Protein AF-A0A7S2D330-F1 (afdb_monomer)

Radius of gyration: 24.99 Å; Cα contacts (8 Å, |Δi|>4): 73; chains: 1; bounding box: 57×28×80 Å

Mean predicted aligned error: 11.86 Å

Solvent-accessible surface area (backbone atoms only — not comparable to full-atom values): 8512 Å² total; per-residue (Å²): 108,73,66,60,54,61,71,67,55,77,55,94,60,89,83,64,70,83,56,70,67,58,54,51,51,50,52,53,50,53,46,53,52,51,50,51,53,50,51,50,50,54,52,49,53,53,49,49,52,48,49,65,72,66,54,69,85,68,83,51,91,89,60,86,75,80,75,87,75,81,69,46,81,44,86,52,89,98,48,80,45,51,49,62,42,72,64,58,53,49,49,52,52,50,52,51,55,49,51,60,53,50,70,41,52,79,36,68,34,59,52,66,78,68,43,57,52,55,78,76,65,77,53,70,95,81,76,73,66,32,48,38,60,66,75,73,106

Organism: NCBI:txid236787

Structure (mmCIF, N/CA/C/O backbone):
data_AF-A0A7S2D330-F1
#
_entry.id   AF-A0A7S2D330-F1
#
loop_
_atom_site.group_PDB
_atom_site.id
_atom_site.type_symbol
_atom_site.label_atom_id
_atom_site.label_alt_id
_atom_site.label_comp_id
_atom_site.label_asym_id
_atom_site.label_entity_id
_atom_site.label_seq_id
_atom_site.pdbx_PDB_ins_code
_atom_site.Cartn_x
_atom_site.Cartn_y
_atom_site.Cartn_z
_atom_site.occupancy
_atom_site.B_iso_or_equiv
_atom_site.auth_seq_id
_atom_site.auth_comp_id
_atom_site.auth_asym_id
_atom_site.auth_atom_id
_atom_site.pdbx_PDB_model_num
ATOM 1 N N . ASP A 1 1 ? 8.113 -5.567 -27.163 1.00 66.81 1 ASP A N 1
ATOM 2 C CA . ASP A 1 1 ? 9.089 -4.741 -26.427 1.00 66.81 1 ASP A CA 1
ATOM 3 C C . ASP A 1 1 ? 9.420 -3.539 -27.296 1.00 66.81 1 ASP A C 1
ATOM 5 O O . ASP A 1 1 ? 9.850 -3.725 -28.428 1.00 66.81 1 ASP A O 1
ATOM 9 N N . LEU A 1 2 ? 9.131 -2.335 -26.802 1.00 74.06 2 LEU A N 1
ATOM 10 C CA . LEU A 1 2 ? 9.279 -1.080 -27.541 1.00 74.06 2 LEU A CA 1
ATOM 11 C C . LEU A 1 2 ? 10.733 -0.843 -27.972 1.00 74.06 2 LEU A C 1
ATOM 13 O O . LEU A 1 2 ? 10.972 -0.381 -29.082 1.00 74.06 2 LEU A O 1
ATOM 17 N N . VAL A 1 3 ? 11.702 -1.261 -27.152 1.00 77.94 3 VAL A N 1
ATOM 18 C CA . VAL A 1 3 ? 13.128 -1.163 -27.490 1.00 77.94 3 VAL A CA 1
ATOM 19 C C . VAL A 1 3 ? 13.477 -2.077 -28.666 1.00 77.94 3 VAL A C 1
ATOM 21 O O . VAL A 1 3 ? 14.156 -1.642 -29.588 1.00 77.94 3 VAL A O 1
ATOM 24 N N . LYS A 1 4 ? 12.948 -3.308 -28.697 1.00 78.31 4 LYS A N 1
ATOM 25 C CA . LYS A 1 4 ? 13.167 -4.240 -29.820 1.00 78.31 4 LYS A CA 1
ATOM 26 C C . LYS A 1 4 ? 12.567 -3.732 -31.131 1.00 78.31 4 LYS A C 1
ATOM 28 O O . LYS A 1 4 ? 13.138 -3.960 -32.191 1.00 78.31 4 LYS A O 1
ATOM 33 N N . ILE A 1 5 ? 11.427 -3.044 -31.069 1.00 81.69 5 ILE A N 1
ATOM 34 C CA . ILE A 1 5 ? 10.793 -2.441 -32.253 1.00 81.69 5 ILE A CA 1
ATOM 35 C C . ILE A 1 5 ? 11.655 -1.290 -32.783 1.00 81.69 5 ILE A C 1
ATOM 37 O O . ILE A 1 5 ? 11.935 -1.237 -33.972 1.00 81.69 5 ILE A O 1
ATOM 41 N N . ILE A 1 6 ? 12.147 -0.422 -31.895 1.00 80.44 6 ILE A N 1
ATOM 42 C CA . ILE A 1 6 ? 13.050 0.680 -32.259 1.00 80.44 6 ILE A CA 1
ATOM 43 C C . ILE A 1 6 ? 14.365 0.150 -32.853 1.00 80.44 6 ILE A C 1
ATOM 45 O O . ILE A 1 6 ? 14.860 0.697 -33.828 1.00 80.44 6 ILE A O 1
ATOM 49 N N . GLN A 1 7 ? 14.911 -0.937 -32.303 1.00 76.75 7 GLN A N 1
ATOM 50 C CA . GLN A 1 7 ? 16.148 -1.559 -32.791 1.00 76.75 7 GLN A CA 1
ATOM 51 C C . GLN A 1 7 ? 15.987 -2.315 -34.117 1.00 76.75 7 GLN A C 1
ATOM 53 O O . GLN A 1 7 ? 16.961 -2.466 -34.847 1.00 76.75 7 GLN A O 1
ATOM 58 N N . SER A 1 8 ? 14.787 -2.820 -34.414 1.00 79.31 8 SER A N 1
ATOM 59 C CA . SER A 1 8 ? 14.496 -3.539 -35.665 1.00 79.31 8 SER A CA 1
ATOM 60 C C . SER A 1 8 ? 14.058 -2.618 -36.802 1.00 79.31 8 SER A C 1
ATOM 62 O O . SER A 1 8 ? 13.943 -3.072 -37.939 1.00 79.31 8 SER A O 1
ATOM 64 N N . TYR A 1 9 ? 13.832 -1.335 -36.518 1.00 78.50 9 TYR A N 1
ATOM 65 C CA . TYR A 1 9 ? 13.503 -0.345 -37.529 1.00 78.50 9 TYR A CA 1
ATOM 66 C C . TYR A 1 9 ? 14.760 0.064 -38.307 1.00 78.50 9 TYR A C 1
ATOM 68 O O . TYR A 1 9 ? 15.691 0.643 -37.748 1.00 78.50 9 TYR A O 1
ATOM 76 N N . SER A 1 10 ? 14.788 -0.242 -39.604 1.00 63.50 10 SER A N 1
ATOM 77 C CA . SER A 1 10 ? 15.827 0.216 -40.527 1.00 63.50 10 SER A CA 1
ATOM 78 C C . SER A 1 10 ? 15.456 1.589 -41.082 1.00 63.50 10 SER A C 1
ATOM 80 O O . SER A 1 10 ? 14.439 1.724 -41.764 1.00 63.50 10 SER A O 1
ATOM 82 N N . PHE A 1 11 ? 16.277 2.602 -40.816 1.00 70.75 11 PHE A N 1
ATOM 83 C CA . PHE A 1 11 ? 16.134 3.902 -41.463 1.00 70.75 11 PHE A CA 1
ATOM 84 C C . PHE A 1 11 ? 16.530 3.784 -42.944 1.00 70.75 11 PHE A C 1
ATOM 86 O O . PHE A 1 11 ? 17.526 3.145 -43.274 1.00 70.75 11 PHE A O 1
ATOM 93 N N . ASP A 1 12 ? 15.744 4.400 -43.831 1.00 64.94 12 ASP A N 1
ATOM 94 C CA . ASP A 1 12 ? 15.907 4.363 -45.301 1.00 64.94 12 ASP A CA 1
ATOM 95 C C . ASP A 1 12 ? 17.235 5.011 -45.776 1.00 64.94 12 ASP A C 1
ATOM 97 O O . ASP A 1 12 ? 17.695 4.826 -46.901 1.00 64.94 12 ASP A O 1
ATOM 101 N N . SER A 1 13 ? 17.913 5.730 -44.875 1.00 64.19 13 SER A N 1
ATOM 102 C CA . SER A 1 13 ? 19.274 6.234 -45.055 1.00 64.19 13 SER A CA 1
ATOM 103 C C . SER A 1 13 ? 20.278 5.253 -44.446 1.00 64.19 13 SER A C 1
ATOM 105 O O . SER A 1 13 ? 20.441 5.172 -43.230 1.00 64.19 13 SER A O 1
ATOM 107 N N . ASN A 1 14 ? 20.951 4.492 -45.309 1.00 56.78 14 ASN A N 1
ATOM 108 C CA . ASN A 1 14 ? 21.939 3.471 -44.957 1.00 56.78 14 ASN A CA 1
ATOM 109 C C . ASN A 1 14 ? 22.916 3.910 -43.837 1.00 56.78 14 ASN A C 1
ATOM 111 O O . ASN A 1 14 ? 23.775 4.761 -44.071 1.00 56.78 14 ASN A O 1
ATOM 115 N N . ASN A 1 15 ? 22.845 3.218 -42.689 1.00 54.94 15 ASN A N 1
ATOM 116 C CA . ASN A 1 15 ? 23.768 3.218 -41.532 1.00 54.94 15 ASN A CA 1
ATOM 117 C C . ASN A 1 15 ? 23.450 4.095 -40.303 1.00 54.94 15 ASN A C 1
ATOM 119 O O . ASN A 1 15 ? 24.317 4.221 -39.438 1.00 54.94 15 ASN A O 1
ATOM 123 N N . GLU A 1 16 ? 22.241 4.628 -40.126 1.00 58.66 16 GLU A N 1
ATOM 124 C CA . GLU A 1 16 ? 21.847 5.140 -38.800 1.00 58.66 16 GLU A CA 1
ATOM 125 C C . GLU A 1 16 ? 21.237 4.018 -37.950 1.00 58.66 16 GLU A C 1
ATOM 127 O O . GLU A 1 16 ? 20.065 3.679 -38.071 1.00 58.66 16 GLU A O 1
ATOM 132 N N . HIS A 1 17 ? 22.042 3.404 -37.083 1.00 65.88 17 HIS A N 1
ATOM 133 C CA . HIS A 1 17 ? 21.521 2.600 -35.978 1.00 65.88 17 HIS A CA 1
ATOM 134 C C . HIS A 1 17 ? 21.240 3.514 -34.783 1.00 65.88 17 HIS A C 1
ATOM 136 O O . HIS A 1 17 ? 22.033 4.405 -34.481 1.00 65.88 17 HIS A O 1
ATOM 142 N N . VAL A 1 18 ? 20.128 3.277 -34.079 1.00 70.19 18 VAL A N 1
ATOM 143 C CA . VAL A 1 18 ? 19.795 4.028 -32.859 1.00 70.19 18 VAL A CA 1
ATOM 144 C C . VAL A 1 18 ? 20.918 3.870 -31.840 1.00 70.19 18 VAL A C 1
ATOM 146 O O . VAL A 1 18 ? 21.309 2.746 -31.508 1.00 70.19 18 VAL A O 1
ATOM 149 N N . SER A 1 19 ? 21.422 4.995 -31.330 1.00 78.50 19 SER A N 1
ATOM 150 C CA . SER A 1 19 ? 22.512 4.985 -30.361 1.00 78.50 19 SER A CA 1
ATOM 151 C C . SER A 1 19 ? 22.084 4.259 -29.077 1.00 78.50 19 SER A C 1
ATOM 153 O O . SER A 1 19 ? 20.993 4.517 -28.546 1.00 78.50 19 SER A O 1
ATOM 155 N N . PRO A 1 20 ? 22.933 3.377 -28.519 1.00 76.50 20 PRO A N 1
ATOM 156 C CA . PRO A 1 20 ? 22.637 2.694 -27.260 1.00 76.50 20 PRO A CA 1
ATOM 157 C C . PRO A 1 20 ? 22.410 3.680 -26.100 1.00 76.50 20 PRO A C 1
ATOM 159 O O . PRO A 1 20 ? 21.633 3.389 -25.184 1.00 76.50 20 PRO A O 1
ATOM 162 N N . ASP A 1 21 ? 22.998 4.878 -26.169 1.00 79.31 21 ASP A N 1
ATOM 163 C CA . ASP A 1 21 ? 22.821 5.932 -25.168 1.00 79.31 21 ASP A CA 1
ATOM 164 C C . ASP A 1 21 ? 21.391 6.483 -25.139 1.00 79.31 21 ASP A C 1
ATOM 166 O O . ASP A 1 21 ? 20.857 6.802 -24.073 1.00 79.31 21 ASP A O 1
ATOM 170 N N . GLU A 1 22 ? 20.736 6.586 -26.296 1.00 80.50 22 GLU A N 1
ATOM 171 C CA . GLU A 1 22 ? 19.355 7.066 -26.395 1.00 80.50 22 GLU A CA 1
ATOM 172 C C . GLU A 1 22 ? 18.373 6.031 -25.849 1.00 80.50 22 GLU A C 1
ATOM 174 O O . GLU A 1 22 ? 17.450 6.372 -25.105 1.00 80.50 22 GLU A O 1
ATOM 179 N N . ILE A 1 23 ? 18.636 4.751 -26.119 1.00 80.19 23 ILE A N 1
ATOM 180 C CA . ILE A 1 23 ? 17.885 3.629 -25.550 1.00 80.19 23 ILE A CA 1
ATOM 181 C C . ILE A 1 23 ? 18.039 3.607 -24.025 1.00 80.19 23 ILE A C 1
ATOM 183 O O . ILE A 1 23 ? 17.055 3.423 -23.305 1.00 80.19 23 ILE A O 1
ATOM 187 N N . SER A 1 24 ? 19.250 3.838 -23.512 1.00 78.62 24 SER A N 1
ATOM 188 C CA . SER A 1 24 ? 19.511 3.927 -22.072 1.00 78.62 24 SER A 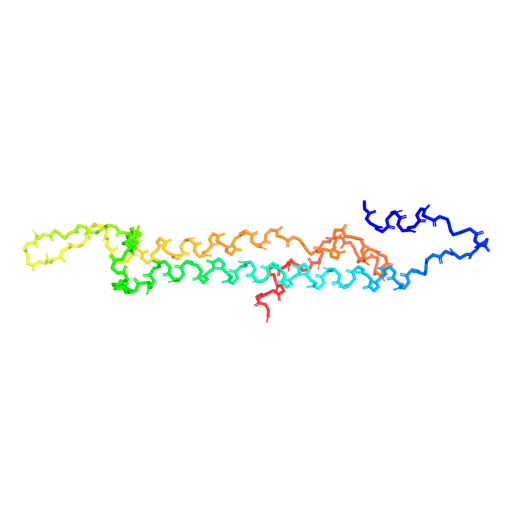CA 1
ATOM 189 C C . SER A 1 24 ? 18.748 5.088 -21.420 1.00 78.62 24 SER A C 1
ATOM 191 O O . SER A 1 24 ? 18.063 4.897 -20.408 1.00 78.62 24 SER A O 1
ATOM 193 N N . LYS A 1 25 ? 18.759 6.279 -22.039 1.00 82.75 25 LYS A N 1
ATOM 194 C CA . LYS A 1 25 ? 17.967 7.437 -21.585 1.00 82.75 25 LYS A CA 1
ATOM 195 C C . LYS A 1 25 ? 16.468 7.134 -21.574 1.00 82.75 25 LYS A C 1
ATOM 197 O O . LYS A 1 25 ? 15.800 7.445 -20.587 1.00 82.75 25 LYS A O 1
ATOM 202 N N . LEU A 1 26 ? 15.952 6.492 -22.622 1.00 82.75 26 LEU A N 1
ATOM 203 C CA . LEU A 1 26 ? 14.544 6.110 -22.736 1.00 82.75 26 LEU A CA 1
ATOM 204 C C . LEU A 1 26 ? 14.136 5.133 -21.629 1.00 82.75 26 LEU A C 1
ATOM 206 O O . LEU A 1 26 ? 13.147 5.352 -20.928 1.00 82.75 26 LEU A O 1
ATOM 210 N N . LYS A 1 27 ? 14.934 4.080 -21.422 1.00 78.81 27 LYS A N 1
ATOM 211 C CA . LYS A 1 27 ? 14.708 3.101 -20.356 1.00 78.81 27 LYS A CA 1
ATOM 212 C C . LYS A 1 27 ? 14.711 3.770 -18.979 1.00 78.81 27 LYS A C 1
ATOM 214 O O . LYS A 1 27 ? 13.808 3.515 -18.184 1.00 78.81 27 LYS A O 1
ATOM 219 N N . LYS A 1 28 ? 15.670 4.664 -18.710 1.00 80.25 28 LYS A N 1
ATOM 220 C CA . LYS A 1 28 ? 15.749 5.429 -17.452 1.00 80.25 28 LYS A CA 1
ATOM 221 C C . LYS A 1 28 ? 14.524 6.324 -17.241 1.00 80.25 28 LYS A C 1
ATOM 223 O O . LYS A 1 28 ? 14.006 6.392 -16.129 1.00 80.25 28 LYS A O 1
ATOM 228 N N . HIS A 1 29 ? 14.050 6.984 -18.295 1.00 84.44 29 HIS A N 1
ATOM 229 C CA . HIS A 1 29 ? 12.863 7.834 -18.249 1.00 84.44 29 HIS A CA 1
ATOM 230 C C . HIS A 1 29 ? 11.615 7.031 -17.862 1.00 84.44 29 HIS A C 1
ATOM 232 O O . HIS A 1 29 ? 10.971 7.343 -16.864 1.00 84.44 29 HIS A O 1
ATOM 238 N N . TYR A 1 30 ? 11.310 5.943 -18.571 1.00 83.19 30 TYR A N 1
ATOM 239 C CA . TYR A 1 30 ? 10.137 5.121 -18.248 1.00 83.19 30 TYR A CA 1
ATOM 240 C C . TYR A 1 30 ? 10.247 4.412 -16.903 1.00 83.19 30 TYR A C 1
ATOM 242 O O . TYR A 1 30 ? 9.249 4.292 -16.199 1.00 83.19 30 TYR A O 1
ATOM 250 N N . ASN A 1 31 ? 11.451 4.000 -16.509 1.00 80.94 31 ASN A N 1
ATOM 251 C CA . 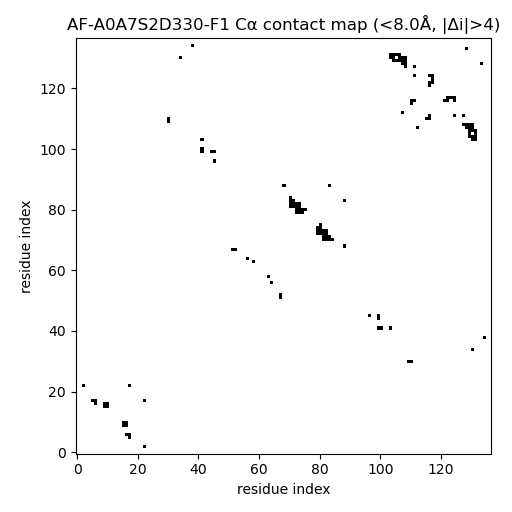ASN A 1 31 ? 11.714 3.468 -15.178 1.00 80.94 31 ASN A CA 1
ATOM 252 C C . ASN A 1 31 ? 11.329 4.492 -14.091 1.00 80.94 31 ASN A C 1
ATOM 254 O O . ASN A 1 31 ? 10.588 4.152 -13.172 1.00 80.94 31 ASN A O 1
ATOM 258 N N . HIS A 1 32 ? 11.714 5.764 -14.250 1.00 82.69 32 HIS A N 1
ATOM 259 C CA . HIS A 1 32 ? 11.297 6.846 -13.353 1.00 82.69 32 HIS A CA 1
ATOM 260 C C . HIS A 1 32 ? 9.772 7.029 -13.302 1.00 82.69 32 HIS A C 1
ATOM 262 O O . HIS A 1 32 ? 9.196 7.079 -12.213 1.00 82.69 32 HIS A O 1
ATOM 268 N N . PHE A 1 33 ? 9.106 7.088 -14.458 1.00 86.25 33 PHE A N 1
ATOM 269 C CA . PHE A 1 33 ? 7.649 7.252 -14.515 1.00 86.25 33 PHE A CA 1
ATOM 270 C C . PHE A 1 33 ? 6.893 6.059 -13.934 1.00 86.25 33 PHE A C 1
ATOM 272 O O . PHE A 1 33 ? 5.879 6.252 -13.266 1.00 86.25 33 PHE A O 1
ATOM 279 N N . MET A 1 34 ? 7.398 4.840 -14.126 1.00 83.88 34 MET A N 1
ATOM 280 C CA . MET A 1 34 ? 6.823 3.643 -13.522 1.00 83.88 34 MET A CA 1
ATOM 281 C C . MET A 1 34 ? 6.843 3.743 -11.994 1.00 83.88 34 MET A C 1
ATOM 283 O O . MET A 1 34 ? 5.827 3.482 -11.352 1.00 83.88 34 MET A O 1
ATOM 287 N N . TYR A 1 35 ? 7.955 4.193 -11.407 1.00 82.56 35 TYR A N 1
ATOM 288 C CA . TYR A 1 35 ? 8.031 4.404 -9.960 1.00 82.56 35 TYR A CA 1
ATOM 289 C C . TYR A 1 35 ? 7.073 5.468 -9.465 1.00 82.56 35 TYR A C 1
ATOM 291 O O . TYR A 1 35 ? 6.395 5.255 -8.463 1.00 82.56 35 TYR A O 1
ATOM 299 N N . GLN A 1 36 ? 7.002 6.605 -10.156 1.00 87.12 36 GLN A N 1
ATOM 300 C CA . GLN A 1 36 ? 6.063 7.655 -9.787 1.00 87.12 36 GLN A CA 1
ATOM 301 C C . GLN A 1 36 ? 4.627 7.139 -9.840 1.00 87.12 36 GLN A C 1
ATOM 303 O O . GLN A 1 36 ? 3.878 7.333 -8.885 1.00 87.12 36 GLN A O 1
ATOM 308 N N . ALA A 1 37 ? 4.252 6.432 -10.906 1.00 88.69 37 ALA A N 1
ATOM 309 C CA . ALA A 1 37 ? 2.922 5.853 -11.047 1.00 88.69 37 ALA A CA 1
ATOM 310 C C . ALA A 1 37 ? 2.602 4.882 -9.903 1.00 88.69 37 ALA A C 1
ATOM 312 O O . ALA A 1 37 ? 1.519 4.945 -9.321 1.00 88.69 37 ALA A O 1
ATOM 313 N 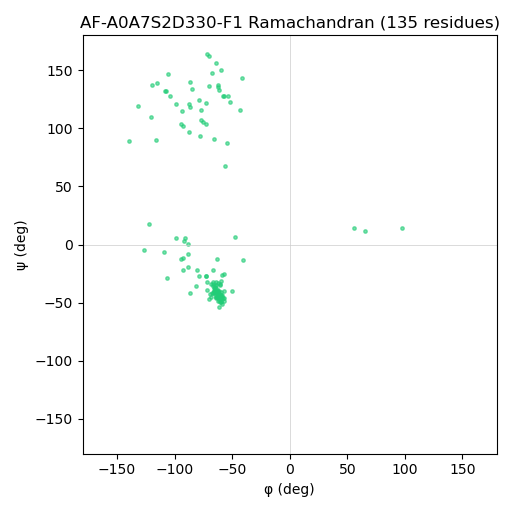N . LEU A 1 38 ? 3.559 4.033 -9.531 1.00 87.75 38 LEU A N 1
ATOM 314 C CA . LEU A 1 38 ? 3.388 3.046 -8.473 1.00 87.75 38 LEU A CA 1
ATOM 315 C C . LEU A 1 38 ? 3.289 3.692 -7.081 1.00 87.75 38 LEU A C 1
ATOM 317 O O . LEU A 1 38 ? 2.396 3.359 -6.302 1.00 87.75 38 LEU A O 1
ATOM 321 N N . LEU A 1 39 ? 4.125 4.694 -6.804 1.00 87.06 39 LEU A N 1
ATOM 322 C CA . LEU A 1 39 ? 4.062 5.494 -5.580 1.00 87.06 39 LEU A CA 1
ATOM 323 C C . LEU A 1 39 ? 2.734 6.256 -5.474 1.00 87.06 39 LEU A C 1
ATOM 325 O O . LEU A 1 39 ? 2.093 6.267 -4.420 1.00 87.06 39 LEU A O 1
ATOM 329 N N . HIS A 1 40 ? 2.292 6.876 -6.569 1.00 91.25 40 HIS A N 1
ATOM 330 C CA . HIS A 1 40 ? 1.000 7.550 -6.631 1.00 91.25 40 HIS A CA 1
ATOM 331 C C . HIS A 1 40 ? -0.156 6.567 -6.445 1.00 91.25 40 HIS A C 1
ATOM 333 O O . HIS A 1 40 ? -1.107 6.899 -5.742 1.00 91.25 40 HIS A O 1
ATOM 339 N N . CYS A 1 41 ? -0.066 5.357 -6.998 1.00 91.31 41 CYS A N 1
ATOM 340 C CA . CYS A 1 41 ? -1.048 4.295 -6.794 1.00 91.31 41 CYS A CA 1
ATOM 341 C C . CYS A 1 41 ? -1.164 3.904 -5.311 1.00 91.31 41 CYS A C 1
ATOM 343 O O . CYS A 1 41 ? -2.268 3.908 -4.757 1.00 91.31 41 CYS A O 1
ATOM 345 N N . ALA A 1 42 ? -0.034 3.660 -4.637 1.00 90.06 42 ALA A N 1
ATOM 346 C CA . ALA A 1 42 ? 0.001 3.347 -3.208 1.00 90.06 42 ALA A CA 1
ATOM 347 C C . ALA A 1 42 ? -0.605 4.483 -2.368 1.00 90.06 42 ALA A C 1
ATOM 349 O O . ALA A 1 42 ? -1.518 4.273 -1.564 1.00 90.06 42 ALA A O 1
ATOM 350 N N . LYS A 1 43 ? -0.161 5.720 -2.623 1.00 91.00 43 LYS A N 1
ATOM 351 C CA . LYS A 1 43 ? -0.652 6.924 -1.943 1.00 91.00 43 LYS A CA 1
ATOM 352 C C . LYS A 1 43 ? -2.149 7.137 -2.160 1.00 91.00 43 LYS A C 1
ATOM 354 O O . LYS A 1 43 ? -2.869 7.454 -1.215 1.00 91.00 43 LYS A O 1
ATOM 359 N N . ASN A 1 44 ? -2.633 6.960 -3.386 1.00 94.12 44 ASN A N 1
ATOM 360 C CA . ASN A 1 44 ? -4.048 7.106 -3.714 1.00 94.12 44 ASN A CA 1
ATOM 361 C C . ASN A 1 44 ? -4.894 6.034 -3.023 1.00 94.12 44 ASN A C 1
ATOM 363 O O . ASN A 1 44 ? -5.944 6.367 -2.479 1.00 94.12 44 ASN A O 1
ATOM 367 N N . SER A 1 45 ? -4.411 4.792 -2.964 1.00 93.19 45 SER A N 1
ATOM 368 C CA . SER A 1 45 ? -5.083 3.690 -2.265 1.00 93.19 45 SER A CA 1
ATOM 369 C C . SER A 1 45 ? -5.207 3.965 -0.764 1.00 93.19 45 SER A C 1
ATOM 371 O O . SER A 1 45 ? -6.295 3.858 -0.197 1.00 93.19 45 SER A O 1
ATOM 373 N N . MET A 1 46 ? -4.131 4.434 -0.124 1.00 91.44 46 MET A N 1
ATOM 374 C CA . MET A 1 46 ? -4.169 4.835 1.286 1.00 91.44 46 MET A CA 1
ATOM 375 C C . MET A 1 46 ? -5.065 6.049 1.538 1.00 91.44 46 MET A C 1
ATOM 377 O O . MET A 1 46 ? -5.821 6.071 2.508 1.00 91.44 46 MET A O 1
ATOM 381 N N . ASN A 1 47 ? -5.027 7.057 0.666 1.00 91.69 47 ASN A N 1
ATOM 382 C CA . ASN A 1 47 ? -5.901 8.223 0.779 1.00 91.69 47 ASN A CA 1
ATOM 383 C C . ASN A 1 47 ? -7.375 7.850 0.605 1.00 91.69 47 ASN A C 1
ATOM 385 O O . ASN A 1 47 ? -8.227 8.409 1.295 1.00 91.69 47 ASN A O 1
ATOM 389 N N . ALA A 1 48 ? -7.685 6.906 -0.285 1.00 89.56 48 ALA A N 1
ATOM 390 C CA . ALA A 1 48 ? -9.033 6.383 -0.458 1.00 89.56 48 ALA A CA 1
ATOM 391 C C . ALA A 1 48 ? -9.512 5.653 0.806 1.00 89.56 48 ALA A C 1
ATOM 393 O O . ALA A 1 48 ? -10.614 5.936 1.280 1.00 89.56 48 ALA A O 1
ATOM 394 N N . LEU A 1 49 ? -8.665 4.800 1.398 1.00 89.69 49 LEU A N 1
ATOM 395 C CA . LEU A 1 49 ? -8.939 4.130 2.673 1.00 89.69 49 LEU A CA 1
ATOM 396 C C . LEU A 1 49 ? -9.178 5.154 3.794 1.00 89.69 49 LEU A C 1
ATOM 398 O O . LEU A 1 49 ? -10.226 5.141 4.438 1.00 89.69 49 LEU A O 1
ATOM 402 N N . LYS A 1 50 ? -8.268 6.123 3.952 1.00 88.62 50 LYS A N 1
ATOM 403 C CA . LYS A 1 50 ? -8.394 7.217 4.925 1.00 88.62 50 LYS A CA 1
ATOM 404 C C . LYS A 1 50 ? -9.683 8.007 4.723 1.00 88.62 50 LYS A C 1
ATOM 406 O O . LYS A 1 50 ? -10.378 8.283 5.693 1.00 88.62 50 LYS A O 1
ATOM 411 N N . LYS A 1 51 ? -10.030 8.367 3.485 1.00 86.00 51 LYS A N 1
ATOM 412 C CA . LYS A 1 51 ? -11.252 9.121 3.177 1.00 86.00 51 LYS A CA 1
ATOM 413 C C . LYS A 1 51 ? -12.511 8.320 3.502 1.00 86.00 51 LYS A C 1
ATOM 415 O O . LYS A 1 51 ? -13.469 8.911 3.978 1.00 86.00 51 LYS A O 1
ATOM 420 N N . ARG A 1 52 ? -12.516 7.005 3.263 1.00 82.38 52 ARG A N 1
ATOM 421 C CA . ARG A 1 52 ? -13.653 6.123 3.579 1.00 82.38 52 ARG A CA 1
ATOM 422 C C . ARG A 1 52 ? -13.877 5.957 5.082 1.00 82.38 52 ARG A C 1
ATOM 424 O O . ARG A 1 52 ? -15.027 5.855 5.484 1.00 82.38 52 ARG A O 1
ATOM 431 N N . ILE A 1 53 ? -12.813 5.950 5.885 1.00 84.19 53 ILE A N 1
ATOM 432 C CA . ILE A 1 53 ? -12.899 5.782 7.347 1.00 84.19 53 ILE A CA 1
ATOM 433 C C . ILE A 1 53 ? -13.126 7.127 8.050 1.00 84.19 53 ILE A C 1
ATOM 435 O O . ILE A 1 53 ? -13.937 7.232 8.961 1.00 84.19 53 ILE A O 1
ATOM 439 N N . ALA A 1 54 ? -12.430 8.178 7.610 1.00 75.88 54 ALA A N 1
ATOM 440 C CA . ALA A 1 54 ? -12.484 9.506 8.215 1.00 75.88 54 ALA A CA 1
ATOM 441 C C . ALA A 1 54 ? -13.560 10.413 7.603 1.00 75.88 54 ALA A C 1
ATOM 443 O O . ALA A 1 54 ? -13.601 11.598 7.951 1.00 75.88 54 ALA A O 1
ATOM 444 N N . SER A 1 55 ? -14.410 9.915 6.688 1.00 65.69 55 SER A N 1
ATOM 445 C CA . SER A 1 55 ? -15.553 10.695 6.213 1.00 65.69 55 SER A CA 1
ATOM 446 C C . SER A 1 55 ? -16.512 10.895 7.376 1.00 65.69 55 SER A C 1
ATOM 448 O O . SER A 1 55 ? -17.431 10.113 7.609 1.00 65.69 55 SER A O 1
ATOM 450 N N . ARG A 1 56 ? -16.300 11.994 8.098 1.00 61.97 56 ARG A N 1
ATOM 451 C CA . ARG A 1 56 ? -17.347 12.637 8.875 1.00 61.97 56 ARG A CA 1
ATOM 452 C C . ARG A 1 56 ? -18.488 12.826 7.897 1.00 61.97 56 ARG A C 1
ATOM 454 O O . ARG A 1 56 ? -18.253 13.382 6.824 1.00 61.97 56 ARG A O 1
ATOM 461 N N . VAL A 1 57 ? -19.651 12.275 8.225 1.00 56.72 57 VAL A N 1
ATOM 462 C CA . VAL A 1 57 ? -20.875 12.353 7.428 1.00 56.72 57 VAL A CA 1
ATOM 463 C C . VAL A 1 57 ? -21.162 13.830 7.170 1.00 56.72 57 VAL A C 1
ATOM 465 O O . VAL A 1 57 ? -21.803 14.518 7.953 1.00 56.72 57 VAL A O 1
ATOM 468 N N . GLY A 1 58 ? -20.583 14.359 6.098 1.00 54.50 58 GLY A N 1
ATOM 469 C CA . GLY A 1 58 ? -20.924 15.650 5.560 1.00 54.50 58 GLY A CA 1
ATOM 470 C C . GLY A 1 58 ? -22.233 15.405 4.860 1.00 54.50 58 GLY A C 1
ATOM 471 O O . GLY A 1 58 ? -22.242 14.751 3.819 1.00 54.50 58 GLY A O 1
ATOM 472 N N . THR A 1 59 ? -23.312 15.867 5.476 1.00 50.75 59 THR A N 1
ATOM 473 C CA . THR A 1 59 ? -24.696 15.841 5.010 1.00 50.75 59 THR A CA 1
ATOM 474 C C . THR A 1 59 ? -24.823 16.532 3.647 1.00 50.75 59 THR A C 1
ATOM 476 O O . THR A 1 59 ? -25.414 17.596 3.511 1.00 50.75 59 THR A O 1
ATOM 479 N N . LYS A 1 60 ? -24.247 15.956 2.590 1.00 56.34 60 LYS A N 1
ATOM 480 C CA . LYS A 1 60 ? -24.648 16.242 1.221 1.00 56.34 60 LYS A CA 1
ATOM 481 C C . LYS A 1 60 ? -25.918 15.438 1.025 1.00 56.34 60 LYS A C 1
ATOM 483 O O . LYS A 1 60 ? -25.867 14.259 0.704 1.00 56.34 60 LYS A O 1
ATOM 488 N N . PHE A 1 61 ? -27.030 16.114 1.283 1.00 56.03 61 PHE A N 1
ATOM 489 C CA . PHE A 1 61 ? -28.428 15.670 1.304 1.00 56.03 61 PHE A CA 1
ATOM 490 C C . PHE A 1 61 ? -28.872 14.691 0.189 1.00 56.03 61 PHE A C 1
ATOM 492 O O . PHE A 1 61 ? -29.920 14.074 0.313 1.00 56.03 61 PHE A O 1
ATOM 499 N N . LEU A 1 62 ? -28.079 14.499 -0.872 1.00 62.53 62 LEU A N 1
ATOM 500 C CA . LEU A 1 62 ? -28.390 13.626 -2.010 1.00 62.53 62 LEU A CA 1
ATOM 501 C C . LEU A 1 62 ? -27.539 12.343 -2.095 1.00 62.53 62 LEU A C 1
ATOM 503 O O . LEU A 1 62 ? -27.822 11.497 -2.936 1.00 62.53 62 LEU A O 1
ATOM 507 N N . TYR A 1 63 ? -26.513 12.167 -1.250 1.00 55.75 63 TYR A N 1
ATOM 508 C CA . TYR A 1 63 ? -25.641 10.984 -1.277 1.00 55.75 63 TYR A CA 1
ATOM 509 C C . TYR A 1 63 ? -25.305 10.520 0.143 1.00 55.75 63 TYR A C 1
ATOM 511 O O . TYR A 1 63 ? -24.296 10.919 0.726 1.00 55.75 63 TYR A O 1
ATOM 519 N N . VAL A 1 64 ? -26.148 9.651 0.704 1.00 60.47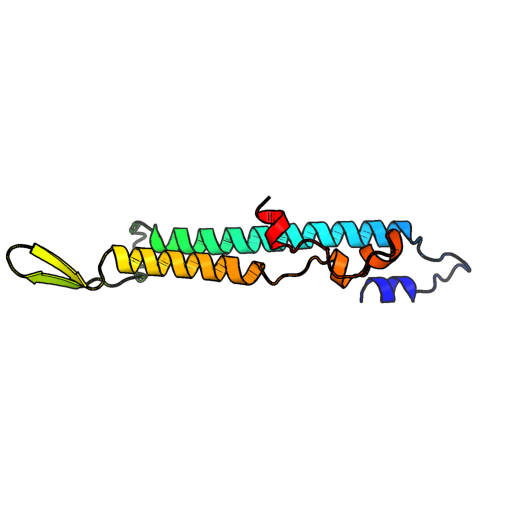 64 VAL A N 1
ATOM 520 C CA . VAL A 1 64 ? -25.821 8.922 1.936 1.00 60.47 64 VAL A CA 1
ATOM 521 C C . VAL A 1 64 ? -24.774 7.869 1.582 1.00 60.47 64 VAL A C 1
ATOM 523 O O . VAL A 1 64 ? -25.073 6.855 0.956 1.00 60.47 64 VAL A O 1
ATOM 526 N N . THR A 1 65 ? -23.515 8.110 1.938 1.00 65.00 65 THR A N 1
ATOM 527 C CA . THR A 1 65 ? -22.469 7.094 1.792 1.00 65.00 65 THR A CA 1
ATOM 528 C C . THR A 1 65 ? -22.671 6.012 2.844 1.00 65.00 65 THR A C 1
ATOM 530 O O . THR A 1 65 ? -22.636 6.313 4.037 1.00 65.00 65 THR A O 1
ATOM 533 N N . ARG A 1 66 ? -22.848 4.755 2.414 1.00 75.50 66 ARG A N 1
ATOM 534 C CA . ARG A 1 66 ? -22.977 3.608 3.323 1.00 75.50 66 ARG A CA 1
ATOM 535 C C . ARG A 1 66 ? -21.736 3.506 4.236 1.00 75.50 66 ARG A C 1
ATOM 537 O O . ARG A 1 66 ? -20.612 3.502 3.702 1.00 75.50 66 ARG A O 1
ATOM 544 N N . PRO A 1 67 ? -21.919 3.423 5.570 1.00 77.69 67 PRO A N 1
ATOM 545 C CA . PRO A 1 67 ? -20.814 3.278 6.514 1.00 77.69 67 PRO A CA 1
ATOM 546 C C . PRO A 1 67 ? -20.011 2.003 6.233 1.00 77.69 67 PRO A C 1
ATOM 548 O O . PRO A 1 67 ? -20.529 1.036 5.672 1.00 77.69 67 PRO A O 1
ATOM 551 N N . PHE A 1 68 ? -18.716 2.041 6.556 1.00 79.75 68 PHE A N 1
ATOM 552 C CA . PHE A 1 68 ? -17.798 0.918 6.326 1.00 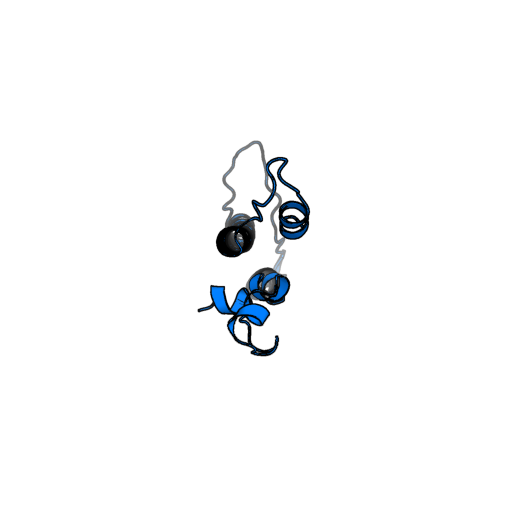79.75 68 PHE A CA 1
ATOM 553 C C . PHE A 1 68 ? -17.905 -0.148 7.422 1.00 79.75 68 PHE A C 1
ATOM 555 O O . PHE A 1 68 ? -17.790 -1.332 7.129 1.00 79.75 68 PHE A O 1
ATOM 562 N N . PHE A 1 69 ? -18.144 0.293 8.657 1.00 86.50 69 PHE A N 1
ATOM 563 C CA . PHE A 1 69 ? -18.314 -0.549 9.832 1.00 86.50 69 PHE A CA 1
ATOM 564 C C . PHE A 1 69 ? -19.705 -0.316 10.413 1.00 86.50 69 PHE A C 1
ATOM 566 O O . PHE A 1 69 ? -20.164 0.826 10.495 1.00 86.50 69 PHE A O 1
ATOM 573 N N . GLU A 1 70 ? -20.351 -1.405 10.795 1.00 87.44 70 GLU A N 1
ATOM 574 C CA . GLU A 1 70 ? -21.565 -1.425 11.600 1.00 87.44 70 GLU A CA 1
ATOM 575 C C . GLU A 1 70 ? -21.153 -1.920 12.985 1.00 87.44 70 GLU A C 1
ATOM 577 O O . GLU A 1 70 ? -20.354 -2.852 13.089 1.00 87.44 70 GLU A O 1
ATOM 582 N N . VAL A 1 71 ? -21.595 -1.219 14.026 1.00 89.88 71 VAL A N 1
ATOM 583 C CA . VAL A 1 71 ? -21.173 -1.479 15.403 1.00 89.88 71 VAL A CA 1
ATOM 584 C C . VAL A 1 71 ? -22.414 -1.545 16.267 1.00 89.88 71 VAL A C 1
ATOM 586 O O . VAL A 1 71 ? -23.141 -0.556 16.379 1.00 89.88 71 VAL A O 1
ATOM 589 N N . ASP A 1 72 ? -22.625 -2.700 16.885 1.00 89.44 72 ASP A N 1
ATOM 590 C CA . ASP A 1 72 ? -23.714 -2.916 17.820 1.00 89.44 72 ASP A CA 1
ATOM 591 C C . ASP A 1 72 ? -23.301 -2.458 19.216 1.00 89.44 72 ASP A C 1
ATOM 593 O O . ASP A 1 72 ? -22.218 -2.780 19.713 1.00 89.44 72 ASP A O 1
ATOM 597 N N . VAL A 1 73 ? -24.190 -1.709 19.864 1.00 89.94 73 VAL A N 1
ATOM 598 C CA . VAL A 1 73 ? -24.028 -1.297 21.259 1.00 89.94 73 VAL A CA 1
ATOM 599 C C . VAL A 1 73 ? -24.751 -2.309 22.135 1.00 89.94 73 VAL A C 1
ATOM 601 O O . VAL A 1 73 ? -25.976 -2.415 22.089 1.00 89.94 73 VAL A O 1
ATOM 604 N N . GLN A 1 74 ? -23.997 -3.040 22.949 1.00 86.50 74 GLN A N 1
ATOM 605 C CA . GLN A 1 74 ? -24.535 -3.985 23.917 1.00 86.50 74 GLN A CA 1
ATOM 606 C C . GLN A 1 74 ? -24.442 -3.384 25.318 1.00 86.50 74 GLN A C 1
ATOM 608 O O . GLN A 1 74 ? -23.393 -2.908 25.756 1.00 86.50 74 GLN A O 1
ATOM 613 N N . LEU A 1 75 ? -25.573 -3.384 26.018 1.00 85.56 75 LEU A N 1
ATOM 614 C CA . LEU A 1 75 ? -25.660 -2.931 27.399 1.00 85.56 75 LEU A CA 1
ATOM 615 C C . LEU A 1 75 ? -25.473 -4.149 28.305 1.00 85.56 75 LEU A C 1
ATOM 617 O O . LEU A 1 75 ? -26.408 -4.931 28.464 1.00 85.56 75 LEU A O 1
ATOM 621 N N . ASP A 1 76 ? -24.281 -4.300 28.882 1.00 76.94 76 ASP A N 1
ATOM 622 C CA . ASP A 1 76 ? -23.987 -5.317 29.896 1.00 76.94 76 ASP A CA 1
ATOM 623 C C . ASP A 1 76 ? -23.628 -4.615 31.219 1.00 76.94 76 ASP A C 1
ATOM 625 O O . ASP A 1 76 ? -22.479 -4.218 31.429 1.00 76.94 76 ASP A O 1
ATOM 629 N N . PRO A 1 77 ? -24.614 -4.327 32.092 1.00 79.06 77 PRO A N 1
ATOM 630 C CA . PRO A 1 77 ? -24.387 -3.513 33.283 1.00 79.06 77 PRO A CA 1
ATOM 631 C C . PRO A 1 77 ? -23.221 -4.060 34.130 1.00 79.06 77 PRO A C 1
ATOM 633 O O . PRO A 1 77 ? -23.248 -5.236 34.490 1.00 79.06 77 PRO A O 1
ATOM 636 N N . PRO A 1 78 ? -22.215 -3.239 34.507 1.00 80.56 78 PRO A N 1
ATOM 637 C CA . PRO A 1 78 ? -22.187 -1.771 34.499 1.00 80.56 78 PRO A CA 1
ATOM 638 C C . PRO A 1 78 ? -21.481 -1.117 33.291 1.00 80.56 78 PRO A C 1
ATOM 640 O O . PRO A 1 78 ? -21.309 0.103 33.298 1.00 80.56 78 PRO A O 1
ATOM 643 N N . VAL A 1 79 ? -21.042 -1.877 32.281 1.00 79.56 79 VAL A N 1
ATOM 644 C CA . VAL A 1 79 ? -20.184 -1.385 31.187 1.00 79.56 79 VAL A CA 1
ATOM 645 C C . VAL A 1 79 ? -20.908 -1.456 29.841 1.00 79.56 79 VAL A C 1
ATOM 647 O O . VAL A 1 79 ? -21.620 -2.402 29.522 1.00 79.56 79 VAL A O 1
ATOM 650 N N . VAL A 1 80 ? -20.732 -0.425 29.018 1.00 85.81 80 VAL A N 1
ATOM 651 C CA . VAL A 1 80 ? -21.233 -0.434 27.641 1.00 85.81 80 VAL A CA 1
ATOM 652 C C . VAL A 1 80 ? -20.177 -1.075 26.752 1.00 85.81 80 VAL A C 1
ATOM 654 O O . VAL A 1 80 ? -19.061 -0.564 26.666 1.00 85.81 80 VAL A O 1
ATOM 657 N N . ASN A 1 81 ? -20.539 -2.164 26.079 1.00 87.56 81 ASN A N 1
ATOM 658 C CA . ASN A 1 81 ? -19.655 -2.874 25.163 1.00 87.56 81 ASN A CA 1
ATOM 659 C C . ASN A 1 81 ? -20.057 -2.604 23.708 1.00 87.56 81 ASN A C 1
ATOM 661 O O . ASN A 1 81 ? -21.234 -2.431 23.388 1.00 87.56 81 ASN A O 1
ATOM 665 N N . LEU A 1 82 ? -19.059 -2.564 22.826 1.00 90.19 82 LEU A N 1
ATOM 666 C CA . LEU A 1 82 ? -19.238 -2.444 21.381 1.00 90.19 82 LEU A CA 1
ATOM 667 C C . LEU A 1 82 ? -18.881 -3.781 20.730 1.00 90.19 82 LEU A C 1
ATOM 669 O O . LEU A 1 82 ? -17.832 -4.349 21.036 1.00 90.19 82 LEU A O 1
ATOM 673 N N . ALA A 1 83 ? -19.738 -4.268 19.838 1.00 88.38 83 ALA A N 1
ATOM 674 C CA . ALA A 1 83 ? -19.492 -5.460 19.037 1.00 88.38 83 ALA A CA 1
ATOM 675 C C . ALA A 1 83 ? -19.550 -5.077 17.546 1.00 88.38 83 ALA A C 1
ATOM 677 O O . ALA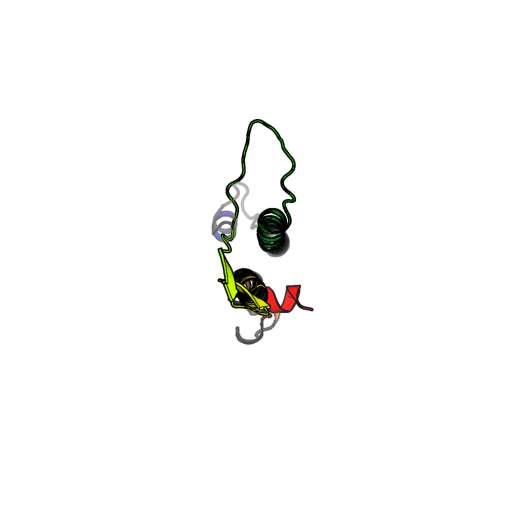 A 1 83 ? -20.634 -4.773 17.047 1.00 88.38 83 ALA A O 1
ATOM 678 N N . PRO A 1 84 ? -18.423 -5.067 16.809 1.00 91.50 84 PRO A N 1
ATOM 679 C CA . PRO A 1 84 ? -17.042 -5.319 17.246 1.00 91.50 84 PRO A CA 1
ATOM 680 C C . PRO A 1 84 ? -16.454 -4.184 18.105 1.00 91.50 84 PRO A C 1
ATOM 682 O O . PRO A 1 84 ? -16.970 -3.063 18.111 1.00 91.50 84 PRO A O 1
ATOM 685 N N . SER A 1 85 ? -15.353 -4.461 18.810 1.00 91.62 85 SER A N 1
ATOM 686 C CA . SER A 1 85 ? -14.661 -3.439 19.602 1.00 91.62 85 SER A CA 1
ATOM 687 C C . SER A 1 85 ? -13.963 -2.402 18.707 1.00 91.62 85 SER A C 1
ATOM 689 O O . SER A 1 85 ? -13.710 -2.635 17.521 1.00 91.62 85 SER A O 1
ATOM 691 N N . LEU A 1 86 ? -13.619 -1.237 19.266 1.00 90.56 86 LEU A N 1
ATOM 692 C CA . LEU A 1 86 ? -12.856 -0.223 18.522 1.00 90.56 86 LEU A CA 1
ATOM 693 C C . LEU A 1 86 ? -11.455 -0.719 18.141 1.00 90.56 86 LEU A C 1
ATOM 695 O O . LEU A 1 86 ? -10.955 -0.355 17.076 1.00 90.56 86 LEU A O 1
ATOM 699 N N . ASP A 1 87 ? -10.860 -1.572 18.975 1.00 93.00 87 ASP A N 1
ATOM 700 C CA . ASP A 1 87 ? -9.558 -2.180 18.706 1.00 93.00 87 ASP A CA 1
ATOM 701 C C . ASP A 1 87 ? -9.645 -3.151 17.523 1.00 93.00 87 ASP A C 1
ATOM 703 O O . ASP A 1 87 ? -8.818 -3.081 16.616 1.00 93.00 87 ASP A O 1
ATOM 707 N N . ASP A 1 88 ? -10.708 -3.960 17.437 1.00 93.31 88 ASP A N 1
ATOM 708 C CA . ASP A 1 88 ? -10.939 -4.854 16.292 1.00 93.31 88 ASP A CA 1
ATOM 709 C C . ASP A 1 88 ? -11.092 -4.074 14.976 1.00 93.31 88 ASP A C 1
ATOM 711 O O . ASP A 1 88 ? -10.571 -4.470 13.926 1.00 93.31 88 ASP A O 1
ATOM 715 N N . ILE A 1 89 ? -11.797 -2.937 15.022 1.00 92.62 89 ILE A N 1
ATOM 716 C CA . ILE A 1 89 ? -11.947 -2.037 13.872 1.00 92.62 89 ILE A CA 1
ATOM 717 C C . ILE A 1 89 ? -10.582 -1.467 13.475 1.00 92.62 89 ILE A C 1
ATOM 719 O O . ILE A 1 89 ? -10.228 -1.475 12.291 1.00 92.62 89 ILE A O 1
ATOM 723 N N . GLN A 1 90 ? -9.794 -0.998 14.443 1.00 92.50 90 GLN A N 1
ATOM 724 C CA . GLN A 1 90 ? -8.463 -0.452 14.195 1.00 92.50 90 GLN A CA 1
ATOM 725 C C . GLN A 1 90 ? -7.511 -1.509 13.617 1.00 92.50 90 GLN A C 1
ATOM 727 O O . GLN A 1 90 ? -6.778 -1.225 12.665 1.00 92.50 90 GLN A O 1
ATOM 732 N N . ASP A 1 91 ? -7.572 -2.743 14.108 1.00 95.38 91 ASP A N 1
ATOM 733 C CA . ASP A 1 91 ? -6.801 -3.872 13.595 1.00 95.38 91 ASP A CA 1
ATOM 734 C C . ASP A 1 91 ? -7.197 -4.245 12.168 1.00 95.38 91 ASP A C 1
ATOM 736 O O . ASP A 1 91 ? -6.330 -4.511 11.330 1.00 95.38 91 ASP A O 1
ATOM 740 N N . CYS A 1 92 ? -8.490 -4.220 11.843 1.00 93.25 92 CYS A N 1
ATOM 741 C CA . CYS A 1 92 ? -8.970 -4.417 10.476 1.00 93.25 92 CYS A CA 1
ATOM 742 C C . CYS A 1 92 ? -8.406 -3.350 9.519 1.00 93.25 92 CYS A C 1
ATOM 744 O O . CYS A 1 92 ? -7.935 -3.665 8.418 1.00 93.25 92 CYS A O 1
ATOM 746 N N . ILE A 1 93 ? -8.388 -2.087 9.954 1.00 93.00 93 ILE A N 1
ATOM 747 C CA . ILE A 1 93 ? -7.818 -0.971 9.188 1.00 93.00 93 ILE A CA 1
ATOM 748 C C . ILE A 1 93 ? -6.309 -1.164 8.997 1.00 93.00 93 ILE A C 1
ATOM 750 O O . ILE A 1 93 ? -5.809 -1.015 7.879 1.00 93.00 93 ILE A O 1
ATOM 754 N N . ASN A 1 94 ? -5.590 -1.546 10.053 1.00 94.12 94 ASN A N 1
ATOM 755 C CA . ASN A 1 94 ? -4.149 -1.792 10.010 1.00 94.12 94 ASN A CA 1
ATOM 756 C C . ASN A 1 94 ? -3.805 -2.933 9.046 1.00 94.12 94 ASN A C 1
ATOM 758 O O . ASN A 1 94 ? -2.933 -2.774 8.192 1.00 94.12 94 ASN A O 1
ATOM 762 N N . LYS A 1 95 ? -4.538 -4.051 9.114 1.00 94.81 95 LYS A N 1
ATOM 763 C CA . LYS A 1 95 ? -4.393 -5.185 8.187 1.00 94.81 95 LYS A CA 1
ATOM 764 C C . LYS A 1 95 ? -4.663 -4.770 6.742 1.00 94.81 95 LYS A C 1
ATOM 766 O O . LYS A 1 95 ? -3.921 -5.156 5.845 1.00 94.81 95 LYS A O 1
ATOM 771 N N . SER A 1 96 ? -5.671 -3.930 6.513 1.00 92.44 96 SER A N 1
ATOM 772 C CA . SER A 1 96 ? -5.978 -3.399 5.179 1.00 92.44 96 SER A CA 1
ATOM 773 C C . SER A 1 96 ? -4.846 -2.520 4.637 1.00 92.44 96 SER A C 1
ATOM 775 O O . SER A 1 96 ? -4.451 -2.655 3.480 1.00 92.44 96 SER A O 1
ATOM 777 N N . ALA A 1 97 ? -4.272 -1.648 5.470 1.00 92.38 97 ALA A N 1
ATOM 778 C CA . ALA A 1 97 ? -3.124 -0.826 5.092 1.00 92.38 97 ALA A CA 1
ATOM 779 C C . ALA A 1 97 ? -1.871 -1.675 4.810 1.00 92.38 97 ALA A C 1
ATOM 781 O O . ALA A 1 97 ? -1.167 -1.426 3.829 1.00 92.38 97 ALA A O 1
ATOM 782 N N . GLN A 1 98 ? -1.621 -2.704 5.624 1.00 92.88 98 GLN A N 1
ATOM 783 C CA . GLN A 1 98 ? -0.539 -3.666 5.407 1.00 92.88 98 GLN A CA 1
ATOM 784 C C . GLN A 1 98 ? -0.726 -4.449 4.107 1.00 92.88 98 GLN A C 1
ATOM 786 O O . GLN A 1 98 ? 0.242 -4.621 3.376 1.00 92.88 98 GLN A O 1
ATOM 791 N N . ALA A 1 99 ? -1.951 -4.865 3.776 1.00 92.12 99 ALA A N 1
ATOM 792 C CA . ALA A 1 99 ? -2.248 -5.542 2.516 1.00 92.12 99 ALA A CA 1
ATOM 793 C C . ALA A 1 99 ? -1.95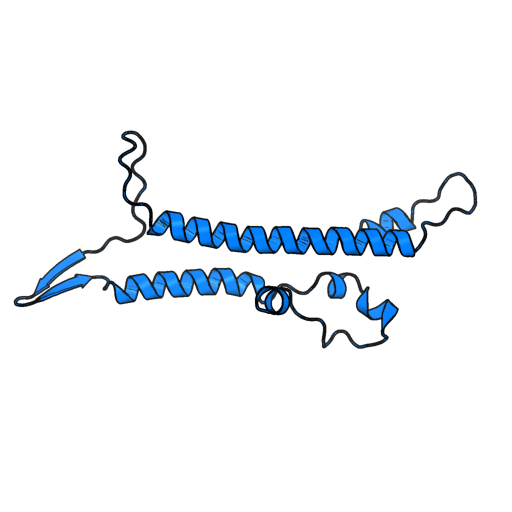5 -4.643 1.305 1.00 92.12 99 ALA A C 1
ATOM 795 O O . ALA A 1 99 ? -1.310 -5.090 0.359 1.00 92.12 99 ALA A O 1
ATOM 796 N N . ILE A 1 100 ? -2.344 -3.360 1.362 1.00 90.81 100 ILE A N 1
ATOM 797 C CA . ILE A 1 100 ? -2.016 -2.376 0.316 1.00 90.81 100 ILE A CA 1
ATOM 798 C C . ILE A 1 100 ? -0.500 -2.288 0.126 1.00 90.81 100 ILE A C 1
ATOM 800 O O . ILE A 1 100 ? -0.032 -2.359 -1.003 1.00 90.81 100 ILE A O 1
ATOM 804 N N . LEU A 1 101 ? 0.270 -2.156 1.210 1.00 87.81 101 LEU A N 1
ATOM 805 C CA . LEU A 1 101 ? 1.735 -2.103 1.146 1.00 87.81 101 LEU A CA 1
ATOM 806 C C . LEU A 1 101 ? 2.355 -3.420 0.663 1.00 87.81 101 LEU A C 1
ATOM 808 O O . LEU A 1 101 ? 3.320 -3.394 -0.098 1.00 87.81 101 LEU A O 1
ATOM 812 N N . GLY A 1 102 ? 1.782 -4.555 1.064 1.00 88.06 102 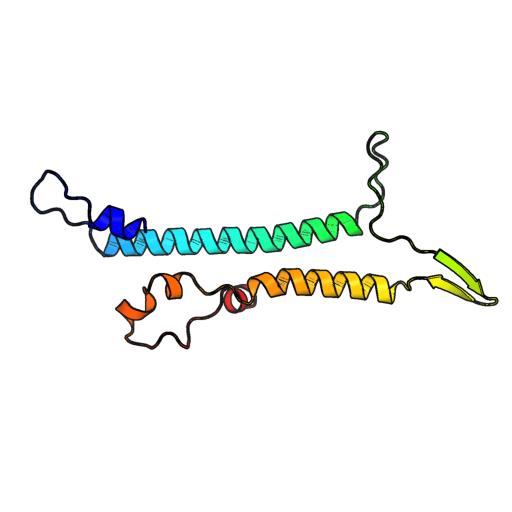GLY A N 1
ATOM 813 C CA . GLY A 1 102 ? 2.212 -5.892 0.662 1.00 88.06 102 GLY A CA 1
ATOM 814 C C . GLY A 1 102 ? 2.201 -6.073 -0.853 1.00 88.06 102 GLY A C 1
ATOM 815 O O . GLY A 1 102 ? 3.170 -6.586 -1.400 1.00 88.06 102 GLY A O 1
ATOM 816 N N . CYS A 1 103 ? 1.190 -5.538 -1.546 1.00 86.12 103 CYS A N 1
ATOM 817 C CA . CYS A 1 103 ? 1.115 -5.569 -3.012 1.00 86.12 103 CYS A CA 1
ATOM 818 C C . CYS A 1 103 ? 2.324 -4.920 -3.708 1.00 86.12 103 CYS A C 1
ATOM 820 O O . CYS A 1 103 ? 2.624 -5.254 -4.850 1.00 86.12 103 CYS A O 1
ATOM 822 N N . PHE A 1 104 ? 3.009 -3.985 -3.046 1.00 83.25 104 PHE A N 1
ATOM 823 C CA . PHE A 1 104 ? 4.174 -3.292 -3.597 1.00 83.25 104 PHE A CA 1
ATOM 824 C C . PHE A 1 104 ? 5.505 -3.946 -3.209 1.00 83.25 104 PHE A C 1
ATOM 826 O O . PHE A 1 104 ? 6.528 -3.615 -3.808 1.00 83.25 104 PHE A O 1
ATOM 833 N N . LYS A 1 105 ? 5.504 -4.873 -2.241 1.00 79.94 105 LYS A N 1
ATOM 834 C CA . LYS A 1 105 ? 6.705 -5.567 -1.753 1.00 79.94 105 LYS A CA 1
ATOM 835 C C . LYS A 1 105 ? 7.329 -6.471 -2.811 1.00 79.94 105 LYS A C 1
ATOM 837 O O . LYS A 1 105 ? 8.545 -6.486 -2.968 1.00 79.94 105 LYS A O 1
ATOM 842 N N . ASP A 1 106 ? 6.485 -7.157 -3.570 1.00 75.69 106 ASP A N 1
ATOM 843 C CA . ASP A 1 106 ? 6.918 -8.133 -4.573 1.00 75.69 106 ASP A CA 1
ATOM 844 C C . ASP A 1 106 ? 7.184 -7.494 -5.946 1.00 75.69 106 ASP A C 1
ATOM 846 O O . ASP A 1 106 ? 7.556 -8.175 -6.907 1.00 75.69 106 ASP A O 1
ATOM 850 N N . VAL A 1 107 ? 7.011 -6.171 -6.061 1.00 78.38 107 VAL A N 1
ATOM 851 C CA . VAL A 1 107 ? 7.270 -5.452 -7.307 1.00 78.38 107 VAL A CA 1
ATOM 852 C C . VAL A 1 107 ? 8.775 -5.275 -7.483 1.00 78.38 107 VAL A C 1
ATOM 854 O O . VAL A 1 107 ? 9.431 -4.477 -6.807 1.00 78.38 107 VAL A O 1
ATOM 857 N N . LYS A 1 108 ? 9.320 -6.042 -8.429 1.00 71.50 108 LYS A N 1
ATOM 858 C CA . LYS A 1 108 ? 10.724 -5.960 -8.828 1.00 71.50 108 LYS A CA 1
ATOM 859 C C . LYS A 1 108 ? 11.022 -4.643 -9.529 1.00 71.50 108 LYS A C 1
ATOM 861 O O . LYS A 1 108 ? 10.195 -4.097 -10.263 1.00 71.50 108 LYS A O 1
ATOM 866 N N . ASP A 1 109 ? 12.247 -4.177 -9.340 1.00 69.12 109 ASP A N 1
ATOM 867 C CA . ASP A 1 109 ? 12.752 -3.003 -10.028 1.00 69.12 109 ASP A CA 1
ATOM 868 C C . ASP A 1 109 ? 12.771 -3.236 -11.548 1.00 69.12 109 ASP A C 1
ATOM 870 O O . ASP A 1 109 ? 13.242 -4.259 -12.047 1.00 69.12 109 ASP A O 1
ATOM 874 N N . TRP A 1 110 ? 12.265 -2.273 -12.321 1.00 69.44 110 TRP A N 1
ATOM 875 C CA . TRP A 1 110 ? 12.204 -2.406 -13.784 1.00 69.44 110 TRP A CA 1
ATOM 876 C C . TRP A 1 110 ? 13.589 -2.432 -14.441 1.00 69.44 110 TRP A C 1
ATOM 878 O O . TRP A 1 110 ? 13.752 -2.977 -15.532 1.00 69.44 110 TRP A O 1
ATOM 888 N N . SER A 1 111 ? 14.611 -1.905 -13.764 1.00 62.75 111 SER A N 1
ATOM 889 C CA . SER A 1 111 ? 16.020 -2.038 -14.158 1.00 62.75 111 SER A CA 1
ATOM 890 C C . SER A 1 111 ? 16.484 -3.502 -14.196 1.00 62.75 111 SER A C 1
ATOM 892 O O . SER A 1 111 ? 17.256 -3.860 -15.084 1.00 62.75 111 SER A O 1
ATOM 894 N N . VAL A 1 112 ? 15.955 -4.349 -13.304 1.00 59.66 112 VAL A N 1
ATOM 895 C CA . VAL A 1 112 ? 16.191 -5.805 -13.265 1.00 59.66 112 VAL A CA 1
ATOM 896 C C . VAL A 1 112 ? 15.520 -6.480 -14.447 1.00 59.66 112 VAL A C 1
ATOM 898 O O . VAL A 1 112 ? 16.137 -7.257 -15.162 1.00 59.66 112 VAL A O 1
ATOM 901 N N . ILE A 1 113 ? 14.259 -6.123 -14.696 1.00 58.91 113 ILE A N 1
ATOM 902 C CA . ILE A 1 113 ? 13.437 -6.719 -15.757 1.00 58.91 113 ILE A CA 1
ATOM 903 C C . ILE A 1 113 ? 13.982 -6.365 -17.151 1.00 58.91 113 ILE A C 1
ATOM 905 O O . ILE A 1 113 ? 13.876 -7.155 -18.084 1.00 58.91 113 ILE A O 1
ATOM 909 N N . THR A 1 114 ? 14.585 -5.183 -17.306 1.00 58.16 114 THR A N 1
ATOM 910 C CA . THR A 1 114 ? 15.140 -4.705 -18.585 1.00 58.16 114 THR A CA 1
ATOM 911 C C . THR A 1 114 ? 16.613 -5.048 -18.807 1.00 58.16 114 THR A C 1
ATOM 913 O O . THR A 1 114 ? 17.174 -4.626 -19.826 1.00 58.16 114 THR A O 1
ATOM 916 N N . GLY A 1 115 ? 17.237 -5.781 -17.876 1.00 56.03 115 GLY A N 1
ATOM 917 C CA . GLY A 1 115 ? 18.624 -6.238 -17.976 1.00 56.03 115 GLY A CA 1
ATOM 918 C C . GLY A 1 115 ? 19.675 -5.122 -17.958 1.00 56.03 115 GLY A C 1
ATOM 919 O O . GLY A 1 115 ? 20.835 -5.388 -18.240 1.00 56.03 115 GLY A O 1
ATOM 920 N N . ILE A 1 116 ? 19.313 -3.876 -17.621 1.00 56.25 116 ILE A N 1
ATOM 921 C CA . ILE A 1 116 ? 20.253 -2.735 -17.641 1.00 56.25 116 ILE A CA 1
ATOM 922 C C . ILE A 1 116 ? 21.402 -2.954 -16.648 1.00 56.25 116 ILE A C 1
ATOM 924 O O . ILE A 1 116 ? 22.529 -2.546 -16.900 1.00 56.25 116 ILE A O 1
ATOM 928 N N . VAL A 1 117 ? 21.121 -3.622 -15.527 1.00 50.78 117 VAL A N 1
ATOM 929 C CA . VAL A 1 117 ? 22.128 -3.973 -14.513 1.00 50.78 117 VAL A CA 1
ATOM 930 C C . VAL A 1 117 ? 23.060 -5.101 -14.970 1.00 50.78 117 VAL A C 1
ATOM 932 O O . VAL A 1 117 ? 24.216 -5.124 -14.563 1.00 50.78 117 VAL A O 1
ATOM 935 N N . ALA A 1 118 ? 22.608 -5.991 -15.858 1.00 45.53 118 ALA A N 1
ATOM 936 C CA . ALA A 1 118 ? 23.455 -7.058 -16.392 1.00 45.53 118 ALA A CA 1
ATOM 937 C C . ALA A 1 118 ? 24.522 -6.518 -17.364 1.00 45.53 118 ALA A C 1
ATOM 939 O O . ALA A 1 118 ? 25.633 -7.040 -17.395 1.00 45.53 118 ALA A O 1
ATOM 940 N N . ASP A 1 119 ? 24.208 -5.447 -18.102 1.00 45.16 119 ASP A N 1
ATOM 941 C CA . ASP A 1 119 ? 25.074 -4.893 -19.157 1.00 45.16 119 ASP A CA 1
ATOM 942 C C . ASP A 1 119 ? 26.209 -3.990 -18.630 1.00 45.16 119 ASP A C 1
ATOM 944 O O . ASP A 1 119 ? 27.211 -3.798 -19.314 1.00 45.16 119 ASP A O 1
ATOM 948 N N . VAL A 1 120 ? 26.078 -3.421 -17.422 1.00 48.62 120 VAL A N 1
ATOM 949 C CA . VAL A 1 120 ? 27.027 -2.405 -16.911 1.00 48.62 120 VAL A CA 1
ATOM 950 C C . VAL A 1 120 ? 27.966 -2.935 -15.822 1.00 48.62 120 VAL A C 1
ATOM 952 O O . VAL A 1 120 ? 29.086 -2.440 -15.709 1.00 48.62 120 VAL A O 1
ATOM 955 N N . THR A 1 121 ? 27.567 -3.929 -15.023 1.00 44.75 121 THR A N 1
ATOM 956 C CA . THR A 1 121 ? 28.357 -4.342 -13.843 1.00 44.75 121 THR A CA 1
ATOM 957 C C . THR A 1 121 ? 28.715 -5.822 -13.763 1.00 44.75 121 THR A C 1
ATOM 959 O O . THR A 1 121 ? 29.454 -6.192 -12.854 1.00 44.75 121 THR A O 1
ATOM 962 N N . GLY A 1 122 ? 28.251 -6.690 -14.673 1.00 45.09 122 GLY A N 1
ATOM 963 C CA . GLY A 1 122 ? 28.561 -8.131 -14.616 1.00 45.09 122 GLY A CA 1
ATOM 964 C C . GLY A 1 122 ? 28.168 -8.803 -13.287 1.00 45.09 122 GLY A C 1
ATOM 965 O O . GLY A 1 122 ? 28.619 -9.907 -12.987 1.00 45.09 122 GLY A O 1
ATOM 966 N N . GLN A 1 123 ? 27.349 -8.128 -12.477 1.00 40.41 123 GLN A N 1
ATOM 967 C CA . GLN A 1 123 ? 26.905 -8.578 -11.170 1.00 40.41 123 GLN A CA 1
ATOM 968 C C . GLN A 1 123 ? 25.514 -9.184 -11.316 1.00 40.41 123 GLN A C 1
ATOM 970 O O . GLN A 1 123 ? 24.570 -8.552 -11.786 1.00 40.41 123 GLN A O 1
ATOM 975 N N . SER A 1 124 ? 25.451 -10.455 -10.938 1.00 41.09 124 SER A N 1
ATOM 976 C CA . SER A 1 124 ? 24.291 -11.337 -10.890 1.00 41.09 124 SER A CA 1
ATOM 977 C C . SER A 1 124 ? 23.025 -10.666 -10.345 1.00 41.09 124 SER A C 1
ATOM 979 O O . SER A 1 124 ? 23.094 -9.904 -9.384 1.00 41.09 124 SER A O 1
ATOM 981 N N . GLU A 1 125 ? 21.879 -11.043 -10.928 1.00 47.75 125 GLU A N 1
ATOM 982 C CA . GLU A 1 125 ? 20.469 -10.652 -10.687 1.00 47.75 125 GLU A CA 1
ATOM 983 C C . GLU A 1 125 ? 19.968 -10.638 -9.219 1.00 47.75 125 GLU A C 1
ATOM 985 O O . GLU A 1 125 ? 18.775 -10.468 -8.972 1.00 47.75 125 GLU A O 1
ATOM 990 N N . ILE A 1 126 ? 20.844 -10.841 -8.238 1.00 48.72 126 ILE A N 1
ATOM 991 C CA . ILE A 1 126 ? 20.519 -11.215 -6.860 1.00 48.72 126 ILE A CA 1
ATOM 992 C C . ILE A 1 126 ? 20.372 -9.990 -5.936 1.00 48.72 126 ILE A C 1
ATOM 994 O O . ILE A 1 126 ? 19.683 -10.098 -4.929 1.00 48.72 126 ILE A O 1
ATOM 998 N N . ASP A 1 127 ? 20.943 -8.826 -6.277 1.00 51.66 127 ASP A N 1
ATOM 999 C CA . ASP A 1 127 ? 21.074 -7.694 -5.330 1.00 51.66 127 ASP A CA 1
ATOM 1000 C C . ASP A 1 127 ? 20.425 -6.377 -5.793 1.00 51.66 127 ASP A C 1
ATOM 1002 O O . ASP A 1 127 ? 20.743 -5.286 -5.318 1.00 51.66 127 ASP A O 1
ATOM 1006 N N . ALA A 1 128 ? 19.520 -6.442 -6.768 1.00 56.59 128 ALA A N 1
ATOM 1007 C CA . ALA A 1 128 ? 18.811 -5.243 -7.185 1.00 56.59 128 ALA A CA 1
ATOM 1008 C C . ALA A 1 128 ? 17.681 -4.915 -6.191 1.00 56.59 128 ALA A C 1
ATOM 1010 O O . ALA A 1 128 ? 16.811 -5.764 -5.965 1.00 56.59 128 ALA A O 1
ATOM 1011 N N . PRO A 1 129 ? 17.662 -3.696 -5.618 1.00 63.53 129 PRO A N 1
ATOM 1012 C CA . PRO A 1 129 ? 16.712 -3.337 -4.578 1.00 63.53 129 PRO A CA 1
ATOM 1013 C C . PRO A 1 129 ? 15.286 -3.421 -5.111 1.00 63.53 129 PRO A C 1
ATOM 1015 O O . PRO A 1 129 ? 14.990 -2.994 -6.230 1.00 63.53 129 PRO A O 1
ATOM 1018 N N . SER A 1 130 ? 14.382 -3.972 -4.306 1.00 66.62 130 SER A N 1
ATOM 1019 C CA . SER A 1 130 ? 12.962 -3.976 -4.665 1.00 66.62 130 SER A CA 1
ATOM 1020 C C . SER A 1 130 ? 12.425 -2.544 -4.718 1.00 66.62 130 SER A C 1
ATOM 1022 O O . SER A 1 130 ? 12.934 -1.642 -4.041 1.00 66.62 130 SER A O 1
ATOM 1024 N N . PHE A 1 131 ? 11.341 -2.330 -5.471 1.00 68.38 131 PHE A N 1
ATOM 1025 C CA . PHE A 1 131 ? 10.623 -1.054 -5.431 1.00 68.38 131 PHE A CA 1
ATOM 1026 C C . PHE A 1 131 ? 10.310 -0.642 -3.987 1.00 68.38 131 PHE A C 1
ATOM 1028 O O . PHE A 1 131 ? 10.457 0.524 -3.621 1.00 68.38 131 PHE A O 1
ATOM 1035 N N . PHE A 1 132 ? 9.923 -1.622 -3.168 1.00 70.00 132 PHE A N 1
ATOM 1036 C CA . PHE A 1 132 ? 9.588 -1.438 -1.767 1.00 70.00 132 PHE A CA 1
ATOM 1037 C C . PHE A 1 132 ? 10.760 -0.904 -0.942 1.00 70.00 132 PHE A C 1
ATOM 1039 O O . PHE A 1 132 ? 10.605 0.096 -0.251 1.00 70.00 132 PHE A O 1
ATOM 1046 N N . GLU A 1 133 ? 11.952 -1.485 -1.077 1.00 72.25 133 GLU A N 1
ATOM 1047 C CA . GLU A 1 133 ? 13.151 -0.996 -0.381 1.00 72.25 133 GLU A CA 1
ATOM 1048 C C . GLU A 1 133 ? 13.497 0.448 -0.740 1.00 72.25 133 GLU A C 1
ATOM 1050 O O . GLU A 1 133 ? 14.025 1.191 0.087 1.00 72.25 133 GLU A O 1
ATOM 1055 N N . ARG A 1 134 ? 13.188 0.859 -1.971 1.00 67.75 134 ARG A N 1
ATOM 1056 C CA . ARG A 1 134 ? 13.463 2.207 -2.461 1.00 67.75 134 ARG A CA 1
ATOM 1057 C C . ARG A 1 134 ? 12.460 3.251 -1.974 1.00 67.75 134 ARG A C 1
ATOM 1059 O O . ARG A 1 134 ? 12.828 4.415 -1.886 1.00 67.75 134 ARG A O 1
ATOM 1066 N N . ILE A 1 135 ? 11.220 2.862 -1.676 1.00 66.06 135 ILE A N 1
ATOM 1067 C CA . ILE A 1 135 ? 10.213 3.774 -1.106 1.00 66.06 135 ILE A CA 1
ATOM 1068 C C . ILE A 1 135 ? 10.257 3.834 0.425 1.00 66.06 135 ILE A C 1
ATOM 1070 O O . ILE A 1 135 ? 9.707 4.770 1.000 1.00 66.06 135 ILE A O 1
ATOM 1074 N N . THR A 1 136 ? 10.857 2.838 1.085 1.00 65.94 136 THR A N 1
ATOM 1075 C CA . THR A 1 136 ? 11.003 2.801 2.550 1.00 65.94 136 THR A CA 1
ATOM 1076 C C . THR A 1 136 ? 12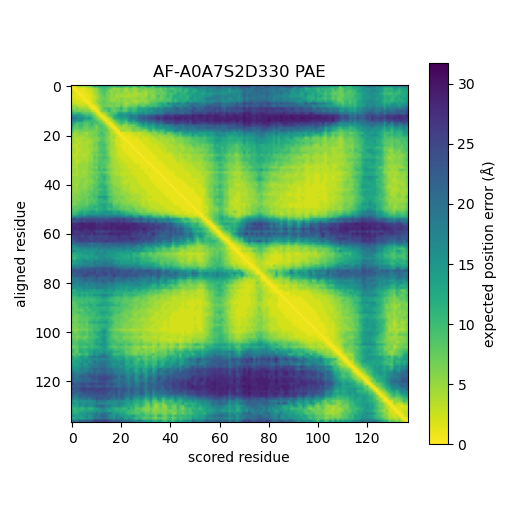.317 3.394 3.065 1.00 65.94 136 THR A C 1
ATOM 1078 O O . THR A 1 136 ? 12.445 3.566 4.275 1.00 65.94 136 THR A O 1
ATOM 1081 N N . LYS A 1 137 ? 13.290 3.655 2.184 1.00 56.62 137 LYS A N 1
ATOM 1082 C CA . LYS A 1 137 ? 14.529 4.391 2.491 1.00 56.62 137 LYS A CA 1
ATOM 1083 C C . LYS A 1 137 ? 14.308 5.894 2.363 1.00 56.62 137 LYS A C 1
ATOM 1085 O O . LYS A 1 137 ? 14.882 6.621 3.200 1.00 56.62 137 LYS A O 1
#

Nearest PDB structures (foldseek):
  8glv-assembly1_Lo  TM=7.903E-01  e=1.466E-04  Chlamydomonas reinhardtii
  8j07-assembly1_g4  TM=6.414E-01  e=1.200E-01  Homo sapiens

Secondary structure (DSSP, 8-state):
-HHHHHHH---SSTT-PPPHHHHHHHHHHHHHHHHHHHHHHHHHHHHHHHHHHH------TT--PPPS---EEEEETTEEEEES-HHHHHHHHHHHHHHHHHHHHT---HHHHTTHHHHHH---TT-PPPHHHHHH-

Foldseek 3Di:
DVLVVLQPDDDPPPDDGPDVVVVVVVLVVVLVVVLVVLVVVLVVQVVVLCCLQVPPPPPPVPDDDDHPDDWDWDDDPPDIQIVVHPVVVVVVSVVSNVVSLVVQQPAARVCLVVCVVCVPPVDDSPDRDGSSNVVVD

pLDDT: mean 75.69, std 14.62, range [40.41, 95.38]

Sequence (137 aa):
DLVKIIQSYSFDSNNEHVSPDEISKLKKHYNHFMYQALLHCAKNSMNALKKRIASRVGTKFLYVTRPFFEVDVQLDPPVVNLAPSLDDIQDCINKSAQAILGCFKDVKDWSVITGIVADVTGQSEIDAPSFFERITK